Protein AF-A0A165RMV1-F1 (afdb_monomer_lite)

Secondary structure (DSSP, 8-state):
---HHHHHHHHHHPEEPPEEETTEEE--TTTEE-EEEETTT---S--GGG-HHHHHHHHHHH--GGGGGSPP-----EEEE--TT-EE-S--PPPSSTT-------------S---EEEEETTEEEEE-HHHHHHT-SS--

Radius of gyration: 16.81 Å; chains: 1; bounding box: 42×34×39 Å

Structure (mmCIF, N/CA/C/O backbone):
data_AF-A0A165RMV1-F1
#
_entry.id   AF-A0A165RMV1-F1
#
loop_
_atom_site.group_PDB
_atom_site.id
_atom_site.type_symbol
_atom_site.la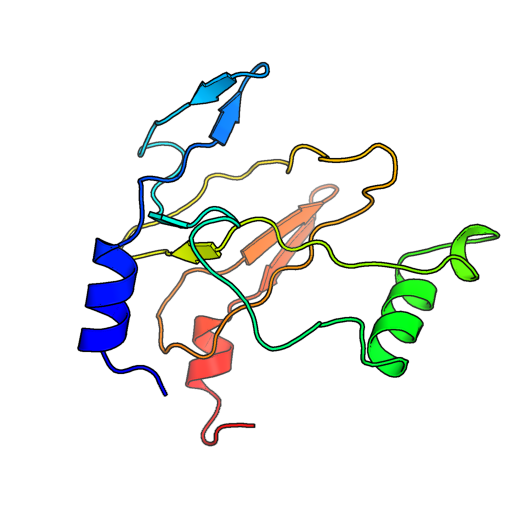bel_atom_id
_atom_site.label_alt_id
_atom_site.label_comp_id
_atom_site.label_asym_id
_atom_site.label_entity_id
_atom_site.label_seq_id
_atom_site.pdbx_PDB_ins_code
_atom_site.Cartn_x
_atom_site.Cartn_y
_atom_site.Cartn_z
_atom_site.occupancy
_atom_site.B_iso_or_equiv
_atom_site.auth_seq_id
_atom_site.auth_comp_id
_atom_site.auth_asym_id
_atom_site.auth_atom_id
_atom_site.pdbx_PDB_model_num
ATOM 1 N N . LYS A 1 1 ? 4.554 0.430 20.763 1.00 73.38 1 LYS A N 1
ATOM 2 C CA . LYS A 1 1 ? 3.428 0.052 19.870 1.00 73.38 1 LYS A CA 1
ATOM 3 C C . LYS A 1 1 ? 2.425 1.198 19.911 1.00 73.38 1 LYS A C 1
ATOM 5 O O . LYS A 1 1 ? 2.334 1.803 20.971 1.00 73.38 1 LYS A O 1
ATOM 10 N N . ALA A 1 2 ? 1.757 1.516 18.801 1.00 85.56 2 ALA A N 1
ATOM 11 C CA . ALA A 1 2 ? 0.684 2.513 18.803 1.00 85.56 2 ALA A CA 1
ATOM 12 C C . ALA A 1 2 ? -0.470 2.041 19.702 1.00 85.56 2 ALA A C 1
ATOM 14 O O . ALA A 1 2 ? -0.728 0.835 19.767 1.00 85.56 2 ALA A O 1
ATOM 15 N N . THR A 1 3 ? -1.112 2.970 20.402 1.00 91.12 3 THR A N 1
ATOM 16 C CA . THR A 1 3 ? -2.336 2.720 21.174 1.00 91.12 3 THR A CA 1
ATOM 17 C C . THR A 1 3 ? -3.574 2.835 20.283 1.00 91.12 3 THR A C 1
ATOM 19 O O . THR A 1 3 ? -3.503 3.378 19.180 1.00 91.12 3 THR A O 1
ATOM 22 N N . ASP A 1 4 ? -4.724 2.357 20.758 1.00 90.56 4 ASP A N 1
ATOM 23 C CA . ASP A 1 4 ? -5.990 2.505 20.026 1.00 90.56 4 ASP A CA 1
ATOM 24 C C . ASP A 1 4 ? -6.368 3.981 19.826 1.00 90.56 4 ASP A C 1
ATOM 26 O O . ASP A 1 4 ? -6.893 4.345 18.773 1.00 90.56 4 ASP A O 1
ATOM 30 N N . ASP A 1 5 ? -6.042 4.845 20.793 1.00 95.19 5 ASP A N 1
ATOM 31 C CA . ASP A 1 5 ? -6.254 6.290 20.680 1.00 95.19 5 ASP A CA 1
ATOM 32 C C . ASP A 1 5 ? -5.340 6.918 19.619 1.00 95.19 5 ASP A C 1
ATOM 34 O O . ASP A 1 5 ? -5.814 7.729 18.820 1.00 95.19 5 ASP A O 1
ATOM 38 N N . ASP A 1 6 ? -4.071 6.493 19.529 1.00 94.12 6 ASP A N 1
ATOM 39 C CA . ASP A 1 6 ? -3.159 6.933 18.460 1.00 94.12 6 ASP A CA 1
ATOM 40 C C . ASP A 1 6 ? -3.703 6.537 17.078 1.00 94.12 6 ASP A C 1
ATOM 42 O O . ASP A 1 6 ? -3.716 7.343 16.143 1.00 94.12 6 ASP A O 1
ATOM 46 N N . LEU A 1 7 ? -4.184 5.296 16.940 1.00 93.12 7 LEU A N 1
ATOM 47 C CA . LEU A 1 7 ? -4.746 4.786 15.686 1.00 93.12 7 LEU A CA 1
ATOM 48 C C . LEU A 1 7 ? -6.048 5.499 15.314 1.00 93.12 7 LEU A C 1
ATOM 50 O O . LEU A 1 7 ? -6.271 5.805 14.140 1.00 93.12 7 LEU A O 1
ATOM 54 N N . LYS A 1 8 ? -6.892 5.802 16.302 1.00 93.88 8 LYS A N 1
ATOM 55 C CA . LYS A 1 8 ? -8.121 6.573 16.111 1.00 93.88 8 LYS A CA 1
ATOM 56 C C . LYS A 1 8 ? -7.817 7.997 15.656 1.00 93.88 8 LYS A C 1
ATOM 58 O O . LYS A 1 8 ? -8.425 8.452 14.689 1.00 93.88 8 LYS A O 1
ATOM 63 N N . ALA A 1 9 ? -6.869 8.673 16.301 1.00 95.38 9 ALA A N 1
ATOM 64 C CA . ALA A 1 9 ? -6.444 10.015 15.911 1.00 95.38 9 ALA A CA 1
ATOM 65 C C . ALA A 1 9 ? -5.873 10.030 14.481 1.00 95.38 9 ALA A C 1
ATOM 67 O O . ALA A 1 9 ? -6.241 10.886 13.671 1.00 95.38 9 ALA A O 1
ATOM 68 N N . LEU A 1 10 ? -5.047 9.037 14.130 1.00 94.38 10 LEU A N 1
ATOM 69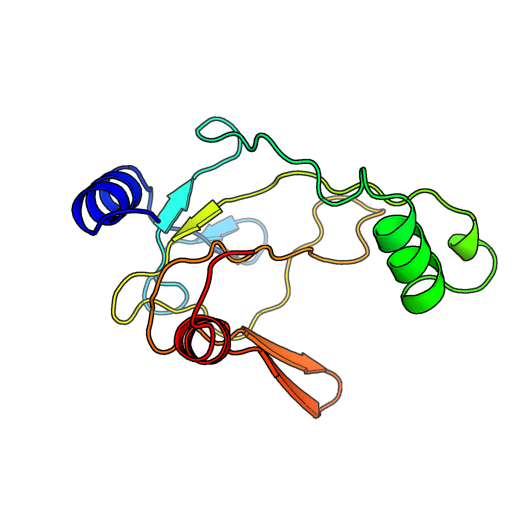 C CA . LEU A 1 10 ? -4.519 8.883 12.774 1.00 94.38 10 LEU A CA 1
ATOM 70 C C . LEU A 1 10 ? -5.644 8.679 11.749 1.00 94.38 10 LEU A C 1
ATOM 72 O O . LEU A 1 10 ? -5.689 9.382 10.740 1.00 94.38 10 LEU A O 1
ATOM 76 N N . ALA A 1 11 ? -6.581 7.765 12.016 1.00 94.06 11 ALA A N 1
ATOM 77 C CA . ALA A 1 11 ? -7.711 7.501 11.127 1.00 94.06 11 ALA A CA 1
ATOM 78 C C . ALA A 1 11 ? -8.606 8.738 10.933 1.00 94.06 11 ALA A C 1
ATOM 80 O O . ALA A 1 11 ? -9.063 8.987 9.822 1.00 94.06 11 ALA A O 1
ATOM 81 N N . GLN A 1 12 ? -8.814 9.535 11.986 1.00 95.31 12 GLN A N 1
ATOM 82 C CA . GLN A 1 12 ? -9.584 10.785 11.932 1.00 95.31 12 GLN A CA 1
ATOM 83 C C . GLN A 1 12 ? -8.879 11.906 11.157 1.00 95.31 12 GLN A C 1
ATOM 85 O O . GLN A 1 12 ? -9.548 12.798 10.646 1.00 95.31 12 GLN A O 1
ATOM 90 N N . THR A 1 13 ? -7.550 11.859 11.059 1.00 95.94 13 THR A N 1
ATOM 91 C CA . THR A 1 13 ? -6.756 12.827 10.284 1.00 95.94 13 THR A CA 1
ATOM 92 C C . THR A 1 13 ? -6.786 12.517 8.781 1.00 95.94 13 THR A C 1
ATOM 94 O O . THR A 1 13 ? -6.496 13.378 7.955 1.00 95.94 13 THR A O 1
ATOM 97 N N . CYS A 1 14 ? -7.144 11.288 8.403 1.00 96.44 14 CYS A N 1
ATOM 98 C CA . CYS A 1 14 ? -7.122 10.845 7.014 1.00 96.44 14 CYS A CA 1
ATOM 99 C C . CYS A 1 14 ? -8.276 11.419 6.188 1.00 96.44 14 CYS A C 1
ATOM 101 O O . CYS A 1 14 ? -9.414 11.514 6.645 1.00 96.44 14 CYS A O 1
ATOM 103 N N . THR A 1 15 ? -8.003 11.675 4.910 1.00 96.62 15 THR A N 1
ATOM 104 C CA . THR A 1 15 ? -9.054 11.918 3.912 1.00 96.62 15 THR A CA 1
ATOM 105 C C . THR A 1 15 ? -9.474 10.603 3.249 1.00 96.62 15 THR A C 1
ATOM 107 O O . THR A 1 15 ? -8.667 9.669 3.190 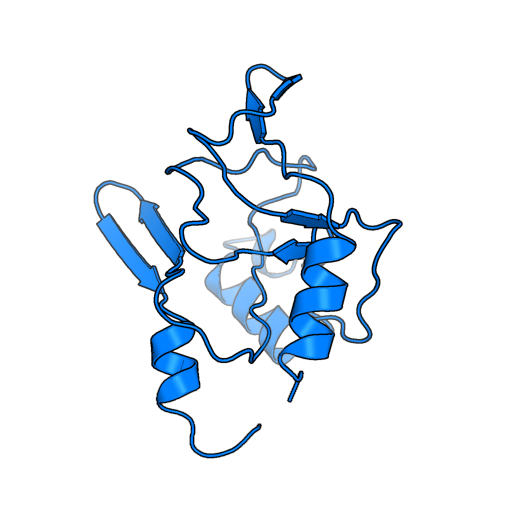1.00 96.62 15 THR A O 1
ATOM 110 N N . PRO A 1 16 ? -10.712 10.476 2.734 1.00 96.88 16 PRO A N 1
ATOM 111 C CA . PRO A 1 16 ? -11.109 9.300 1.966 1.00 96.88 16 PRO A CA 1
ATOM 112 C C . PRO A 1 16 ? -10.186 9.063 0.763 1.00 96.88 16 PRO A C 1
ATOM 114 O O . PRO A 1 16 ? -9.841 9.984 0.018 1.00 96.88 16 PRO A O 1
ATOM 117 N N . ALA A 1 17 ? -9.772 7.815 0.564 1.00 95.50 17 ALA A N 1
ATOM 118 C CA . ALA A 1 17 ? -8.858 7.458 -0.507 1.00 95.50 17 ALA A CA 1
ATOM 119 C C . ALA A 1 17 ? -9.589 7.300 -1.848 1.00 95.50 17 ALA A C 1
ATOM 121 O O . ALA A 1 17 ? -10.457 6.445 -2.005 1.00 95.50 17 ALA A O 1
ATOM 122 N N . THR A 1 18 ? -9.171 8.078 -2.845 1.00 94.06 18 THR A N 1
ATOM 123 C CA . THR A 1 18 ? -9.614 7.947 -4.239 1.00 94.06 18 THR A CA 1
ATOM 124 C C . THR A 1 18 ? -8.854 6.844 -4.976 1.00 94.06 18 THR A C 1
ATOM 126 O O . THR A 1 18 ? -7.806 6.370 -4.525 1.00 94.06 18 THR A O 1
ATOM 129 N N . PHE A 1 19 ? -9.346 6.428 -6.139 1.00 91.06 19 PHE A N 1
ATOM 130 C CA . PHE A 1 19 ? -8.608 5.586 -7.083 1.00 91.06 19 PHE A CA 1
ATOM 131 C C . PHE A 1 19 ? -8.667 6.174 -8.491 1.00 91.06 19 PHE A C 1
ATOM 133 O O . PHE A 1 19 ? -9.613 6.873 -8.841 1.00 91.06 19 PHE A O 1
ATOM 140 N N . GLY A 1 20 ? -7.650 5.870 -9.298 1.00 88.56 20 GLY A N 1
ATOM 141 C CA . GLY A 1 20 ? -7.578 6.339 -10.676 1.00 88.56 20 GLY A CA 1
ATOM 142 C C . GLY A 1 20 ? -8.514 5.553 -11.592 1.00 88.56 20 GLY A C 1
ATOM 143 O O . GLY A 1 20 ? -8.496 4.319 -11.596 1.00 88.56 20 GLY A O 1
ATOM 144 N N . ARG A 1 21 ? -9.296 6.257 -12.409 1.00 86.62 21 ARG A N 1
ATOM 145 C CA . ARG A 1 21 ? -10.115 5.689 -13.485 1.00 86.62 21 ARG A CA 1
ATOM 146 C C . ARG A 1 21 ? -10.118 6.662 -14.663 1.00 86.62 21 ARG A C 1
ATOM 148 O O . ARG A 1 21 ? -10.546 7.792 -14.514 1.00 86.62 21 ARG A O 1
ATOM 155 N N . HIS A 1 22 ? -9.640 6.229 -15.831 1.00 86.38 22 HIS A N 1
ATOM 156 C CA . HIS A 1 22 ? -9.568 7.067 -17.044 1.00 86.38 22 HIS A CA 1
ATOM 157 C C . HIS A 1 22 ? -8.887 8.439 -16.836 1.00 86.38 22 HIS A C 1
ATOM 159 O O . HIS A 1 22 ? -9.346 9.439 -17.371 1.00 86.38 22 HIS A O 1
ATOM 165 N N . ASN A 1 23 ? -7.775 8.474 -16.090 1.00 82.25 23 ASN A N 1
ATOM 166 C CA . ASN A 1 23 ? -7.040 9.692 -15.701 1.00 82.25 23 ASN A CA 1
ATOM 167 C C . ASN A 1 23 ? -7.780 10.645 -14.745 1.00 82.25 23 ASN A C 1
ATOM 169 O O . ASN A 1 23 ? -7.308 11.755 -14.516 1.00 82.25 23 ASN A O 1
ATOM 173 N N . GLU A 1 24 ? -8.883 10.207 -14.143 1.00 88.44 24 GLU A N 1
ATOM 174 C CA . GLU A 1 24 ? -9.585 10.940 -13.090 1.00 88.44 24 GLU A CA 1
ATOM 175 C C . GLU A 1 24 ? -9.434 10.228 -11.744 1.00 88.44 24 GLU A C 1
ATOM 177 O O . GLU A 1 24 ? -9.370 8.99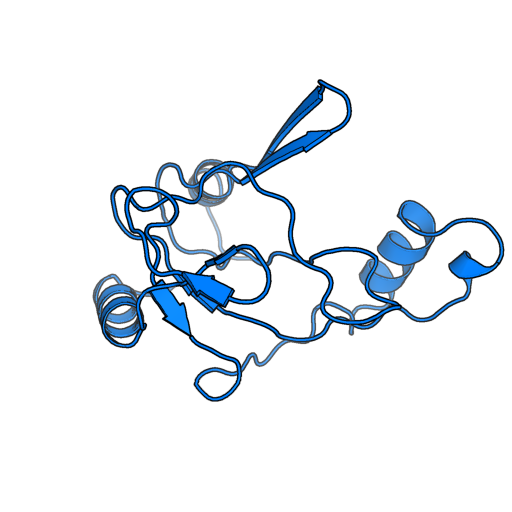6 -11.678 1.00 88.44 24 GLU A O 1
ATOM 182 N N . ASP A 1 25 ? -9.401 11.005 -10.662 1.00 90.25 25 ASP A N 1
ATOM 183 C CA . ASP A 1 25 ? -9.476 10.481 -9.302 1.00 90.25 25 ASP A CA 1
ATOM 184 C C . ASP A 1 25 ? -10.948 10.338 -8.896 1.00 90.25 25 ASP A C 1
ATOM 186 O O . ASP A 1 25 ? -11.683 11.318 -8.791 1.00 90.25 25 ASP A O 1
ATOM 190 N N . VAL A 1 26 ? -11.375 9.101 -8.643 1.00 93.69 26 VAL A N 1
ATOM 191 C CA . VAL A 1 26 ? -12.760 8.758 -8.302 1.00 93.69 26 VAL A CA 1
ATOM 192 C C . VAL A 1 26 ? -12.859 8.358 -6.833 1.00 93.69 26 VAL A C 1
ATOM 194 O O . VAL A 1 26 ? -12.054 7.565 -6.336 1.00 93.69 26 VAL A O 1
ATOM 197 N N . LEU A 1 27 ? -13.872 8.886 -6.143 1.00 96.12 27 LEU A N 1
ATOM 198 C CA . LEU A 1 27 ? -14.282 8.447 -4.810 1.00 96.12 27 LEU A CA 1
ATOM 199 C C . LEU A 1 27 ? -15.510 7.534 -4.930 1.00 96.12 27 LEU A C 1
ATOM 201 O O . LEU A 1 27 ? -16.607 7.999 -5.223 1.00 96.12 27 LEU A O 1
ATOM 205 N N . ASP A 1 28 ? -15.320 6.237 -4.697 1.00 96.19 28 ASP A N 1
ATOM 206 C CA . ASP A 1 28 ? -16.393 5.238 -4.620 1.00 96.19 28 ASP A CA 1
ATOM 207 C C . ASP A 1 28 ? -16.015 4.180 -3.573 1.00 96.19 28 ASP A C 1
ATOM 209 O O . ASP A 1 28 ? -15.164 3.315 -3.808 1.00 96.19 28 ASP A O 1
ATOM 213 N N . GLU A 1 29 ? -16.660 4.249 -2.406 1.00 95.62 29 GLU A N 1
ATOM 214 C CA . GLU A 1 29 ? -16.398 3.351 -1.275 1.00 95.62 29 GLU A CA 1
ATOM 215 C C . GLU A 1 29 ? -16.835 1.901 -1.528 1.00 95.62 29 GLU A C 1
ATOM 217 O O . GLU A 1 29 ? -16.395 0.992 -0.824 1.00 95.62 29 GLU A O 1
ATOM 222 N N . SER A 1 30 ? -17.650 1.646 -2.558 1.00 96.44 30 SER A N 1
ATOM 223 C CA . SER A 1 30 ? -17.966 0.280 -2.992 1.00 96.44 30 SER A CA 1
ATOM 224 C C . SER A 1 30 ? -16.819 -0.361 -3.785 1.00 96.44 30 SER A C 1
ATOM 226 O O . SER A 1 30 ? -16.809 -1.579 -4.005 1.00 96.44 30 SER A O 1
ATOM 228 N N . TYR A 1 31 ? -15.848 0.439 -4.232 1.00 95.88 31 TYR A N 1
ATOM 229 C CA . TYR A 1 31 ? -14.663 -0.008 -4.959 1.00 95.88 31 TYR A CA 1
ATOM 230 C C . TYR A 1 31 ? -13.395 0.070 -4.105 1.00 95.88 31 TYR A C 1
ATOM 232 O O . TYR A 1 31 ? -12.596 -0.874 -4.087 1.00 95.88 31 TYR A O 1
ATOM 240 N N . ARG A 1 32 ? -13.234 1.176 -3.375 1.00 97.19 32 ARG A N 1
ATOM 241 C CA . ARG A 1 32 ? -12.129 1.418 -2.452 1.00 97.19 32 ARG A CA 1
ATOM 242 C C . ARG A 1 32 ? -12.645 2.130 -1.211 1.00 97.19 32 ARG A C 1
ATOM 244 O O . ARG A 1 32 ? -12.992 3.303 -1.268 1.00 97.19 32 ARG A O 1
ATOM 251 N N . LYS A 1 33 ? -12.602 1.444 -0.075 1.00 97.56 33 LYS A N 1
ATOM 252 C CA . LYS A 1 33 ? -12.891 2.019 1.236 1.00 97.56 33 LYS A CA 1
ATOM 253 C C . LYS A 1 33 ? -11.603 2.047 2.042 1.00 97.56 33 LYS A C 1
ATOM 255 O O . LYS A 1 33 ? -11.169 1.002 2.510 1.00 97.56 33 LYS A O 1
ATOM 260 N N . ALA A 1 34 ? -10.983 3.215 2.168 1.00 97.31 34 ALA A N 1
ATOM 261 C CA . ALA A 1 34 ? -9.771 3.434 2.958 1.00 97.31 34 ALA A CA 1
ATOM 262 C C . ALA A 1 34 ? -9.598 4.929 3.264 1.00 97.31 34 ALA A C 1
ATOM 264 O O . ALA A 1 34 ? -10.096 5.772 2.517 1.00 97.31 34 ALA A O 1
ATOM 265 N N . GLY A 1 35 ? -8.855 5.252 4.319 1.00 97.50 35 GLY A N 1
ATOM 266 C CA . GLY A 1 35 ? -8.299 6.586 4.539 1.00 97.50 35 GLY A CA 1
ATOM 267 C C . GLY A 1 35 ? -6.923 6.724 3.884 1.00 97.50 35 GLY A C 1
ATOM 268 O O . GLY A 1 35 ? -6.230 5.724 3.673 1.00 97.50 35 GLY A O 1
ATOM 269 N N . LYS A 1 36 ? -6.512 7.952 3.570 1.00 97.06 36 LYS A N 1
ATOM 270 C CA . LYS A 1 36 ? -5.159 8.266 3.110 1.00 97.06 36 LYS A CA 1
ATOM 271 C C . LYS A 1 36 ? -4.597 9.548 3.730 1.00 97.06 36 LYS A C 1
ATOM 273 O O . LYS A 1 36 ? -5.352 10.452 4.091 1.00 97.06 36 LYS A O 1
ATOM 278 N N . LEU A 1 37 ? -3.269 9.628 3.738 1.00 97.19 37 LEU A N 1
ATOM 279 C CA . LEU A 1 37 ? -2.494 10.867 3.822 1.00 97.19 37 LEU A CA 1
ATOM 280 C C . LEU A 1 37 ? -1.599 10.974 2.581 1.00 97.19 37 LEU A C 1
ATOM 282 O O . LEU A 1 37 ? -0.987 9.981 2.164 1.00 97.19 37 LEU A O 1
ATOM 286 N N . ASP A 1 38 ? -1.549 12.164 1.983 1.00 95.62 38 ASP A N 1
ATOM 287 C CA . ASP A 1 38 ? -0.648 12.475 0.870 1.00 95.62 38 ASP A CA 1
ATOM 288 C C . ASP A 1 38 ? 0.719 12.931 1.420 1.00 95.62 38 ASP A C 1
ATOM 290 O O . ASP A 1 38 ? 0.834 13.284 2.590 1.00 95.62 38 ASP A O 1
ATOM 294 N N . THR A 1 39 ? 1.785 12.916 0.612 1.00 94.94 39 THR A N 1
ATOM 295 C CA . THR A 1 39 ? 3.165 13.194 1.084 1.00 94.94 39 THR A CA 1
ATOM 296 C C . THR A 1 39 ? 3.374 14.564 1.738 1.00 94.94 39 THR A C 1
ATOM 298 O O . THR A 1 39 ? 4.413 14.784 2.351 1.00 94.94 39 THR A O 1
ATOM 301 N N . SER A 1 40 ? 2.439 15.504 1.579 1.00 95.69 40 SER A N 1
ATOM 302 C CA . SER A 1 40 ? 2.448 16.791 2.284 1.00 95.69 40 SER A CA 1
ATOM 303 C C . SER A 1 40 ? 2.068 16.674 3.760 1.00 95.69 40 SER A C 1
ATOM 305 O O . SER A 1 40 ? 2.440 17.539 4.549 1.00 95.69 40 SER A O 1
ATOM 307 N N . ASP A 1 41 ? 1.348 15.614 4.127 1.00 95.94 41 ASP A N 1
ATOM 308 C CA . ASP A 1 41 ? 0.660 15.490 5.415 1.00 95.94 41 ASP A CA 1
ATOM 309 C C . ASP A 1 41 ? 1.324 14.459 6.336 1.00 95.94 41 ASP A C 1
ATOM 311 O O . ASP A 1 41 ? 0.931 14.299 7.491 1.00 95.94 41 ASP A O 1
ATOM 315 N N . PHE A 1 42 ? 2.335 13.738 5.842 1.00 94.44 42 PHE A N 1
ATOM 316 C CA . PHE A 1 42 ? 3.107 12.797 6.643 1.00 94.44 42 PHE A CA 1
ATOM 317 C C . PHE A 1 42 ? 4.554 12.691 6.164 1.00 94.44 42 PHE A C 1
ATOM 319 O O . PHE A 1 42 ? 4.885 12.944 5.007 1.00 94.44 42 PHE A O 1
ATOM 326 N N . SER A 1 43 ? 5.424 12.261 7.072 1.00 93.12 43 SER A N 1
ATOM 327 C CA . SER A 1 43 ? 6.819 11.956 6.783 1.00 93.12 43 SER A CA 1
ATOM 328 C C . SER A 1 43 ? 7.220 10.645 7.448 1.00 93.12 43 SER A C 1
ATOM 330 O O . SER A 1 43 ? 6.564 10.156 8.370 1.00 93.12 43 SER A O 1
ATOM 332 N N . VAL A 1 44 ? 8.302 10.053 6.952 1.00 90.44 44 VAL A N 1
ATOM 333 C CA . VAL A 1 44 ? 8.905 8.852 7.527 1.00 90.44 44 VAL A CA 1
ATOM 334 C C . VAL A 1 44 ? 10.338 9.163 7.927 1.00 90.44 44 VAL A C 1
ATOM 336 O O . VAL A 1 44 ? 11.047 9.888 7.234 1.00 90.44 44 VAL A O 1
ATOM 339 N N . ASN A 1 45 ? 10.774 8.610 9.054 1.00 87.38 45 ASN A N 1
ATOM 340 C CA . ASN A 1 45 ? 12.139 8.753 9.559 1.00 87.38 45 ASN A CA 1
ATOM 341 C C . ASN A 1 45 ? 13.050 7.578 9.161 1.00 87.38 45 ASN A C 1
ATOM 343 O O . ASN A 1 45 ? 14.155 7.453 9.682 1.00 87.38 45 ASN A O 1
ATOM 347 N N . PHE A 1 46 ? 12.596 6.715 8.250 1.00 85.00 46 PHE A N 1
ATOM 348 C CA . PHE A 1 46 ? 13.382 5.620 7.696 1.00 85.00 46 PHE A CA 1
ATOM 349 C C . PHE A 1 46 ? 13.331 5.665 6.173 1.00 85.00 46 PHE A C 1
ATOM 351 O O . PHE A 1 46 ? 12.311 6.014 5.579 1.00 85.00 46 PHE A O 1
ATOM 358 N N . VAL A 1 47 ? 14.435 5.277 5.541 1.00 83.44 47 VAL A N 1
ATOM 359 C CA . VAL A 1 47 ? 14.523 5.149 4.087 1.00 83.44 47 VAL A CA 1
ATOM 360 C C . VAL A 1 47 ? 14.784 3.676 3.780 1.00 83.44 47 VAL A C 1
ATOM 362 O O . VAL A 1 47 ? 15.891 3.203 4.043 1.00 83.44 47 VAL A O 1
ATOM 365 N N . PRO A 1 48 ? 13.790 2.929 3.256 1.00 81.25 48 PRO A N 1
ATOM 366 C CA . PRO A 1 48 ? 13.886 1.475 3.111 1.00 81.25 48 PRO A CA 1
ATOM 367 C C . PRO A 1 48 ? 15.147 1.013 2.375 1.00 81.25 48 PRO A C 1
ATOM 369 O O . PRO A 1 48 ? 15.761 0.021 2.752 1.00 81.25 48 PRO A O 1
ATOM 372 N N . LEU A 1 49 ? 15.558 1.761 1.348 1.00 84.44 49 LEU A N 1
ATOM 373 C CA . LEU A 1 49 ? 16.674 1.401 0.474 1.00 84.44 49 LEU A CA 1
ATOM 374 C C . LEU A 1 49 ? 18.017 2.026 0.874 1.00 84.44 49 LEU A C 1
ATOM 376 O O . LEU A 1 49 ? 18.958 1.955 0.096 1.00 84.44 49 LEU A O 1
ATOM 380 N N . HIS A 1 50 ? 18.139 2.613 2.070 1.00 82.50 50 HIS A N 1
ATOM 381 C CA . HIS A 1 50 ? 19.464 2.942 2.621 1.00 82.50 50 HIS A CA 1
ATOM 382 C C . HIS A 1 50 ? 20.235 1.690 3.074 1.00 82.50 50 HIS A C 1
ATOM 384 O O . HIS A 1 50 ? 21.446 1.750 3.261 1.00 82.50 50 HIS A O 1
ATOM 390 N N . SER A 1 51 ? 19.554 0.554 3.266 1.00 82.31 51 SER A N 1
ATOM 391 C CA . SER A 1 51 ? 20.225 -0.730 3.464 1.00 82.31 51 SER A CA 1
ATOM 392 C C . SER A 1 51 ? 20.775 -1.227 2.127 1.00 82.31 51 SER A C 1
ATOM 394 O O . SER A 1 51 ? 20.008 -1.638 1.252 1.00 82.31 51 SER A O 1
ATOM 396 N N . GLU A 1 52 ? 22.102 -1.229 1.993 1.00 83.12 52 GLU A N 1
ATOM 397 C CA . GLU A 1 52 ? 22.790 -1.757 0.808 1.00 83.12 52 GLU A CA 1
ATOM 398 C C . GLU A 1 52 ? 22.420 -3.218 0.528 1.00 83.12 52 GLU A C 1
ATOM 400 O O . GLU A 1 52 ? 22.268 -3.603 -0.630 1.00 83.12 52 GLU A O 1
ATOM 405 N N . ASP A 1 53 ? 22.193 -4.020 1.571 1.00 86.50 53 ASP A N 1
ATOM 406 C CA . ASP A 1 53 ? 21.791 -5.419 1.424 1.00 86.50 53 ASP A CA 1
ATOM 407 C C . ASP A 1 53 ? 20.407 -5.560 0.796 1.00 86.50 53 ASP A C 1
ATOM 409 O O . ASP A 1 53 ? 20.244 -6.318 -0.162 1.00 86.50 53 ASP A O 1
ATOM 413 N N . LEU A 1 54 ? 19.413 -4.805 1.280 1.00 86.75 54 LEU A N 1
ATOM 414 C CA . LEU A 1 54 ? 18.074 -4.840 0.693 1.00 86.75 54 LEU A CA 1
ATOM 415 C C . LEU A 1 54 ? 18.097 -4.305 -0.742 1.00 86.75 54 LEU A C 1
ATOM 417 O O . LEU A 1 54 ? 17.528 -4.924 -1.641 1.00 86.75 54 LEU A O 1
ATOM 421 N N . ALA A 1 55 ? 18.786 -3.185 -0.974 1.00 86.94 55 ALA A N 1
ATOM 422 C CA . ALA A 1 55 ? 18.923 -2.610 -2.307 1.00 86.94 55 ALA A CA 1
ATOM 423 C C . ALA A 1 55 ? 19.622 -3.575 -3.277 1.00 86.94 55 ALA A C 1
ATOM 425 O O . ALA A 1 55 ? 19.238 -3.665 -4.443 1.00 86.94 55 ALA A O 1
ATOM 426 N N . ARG A 1 56 ? 20.638 -4.313 -2.818 1.00 86.56 56 ARG A N 1
ATOM 427 C CA . ARG A 1 56 ? 21.326 -5.341 -3.605 1.00 86.56 56 ARG A CA 1
ATOM 428 C C . ARG A 1 56 ? 20.408 -6.519 -3.922 1.00 86.56 56 ARG A C 1
ATOM 430 O O . ARG A 1 56 ? 20.281 -6.859 -5.093 1.00 86.56 56 ARG A O 1
ATOM 437 N N . VAL A 1 57 ? 19.724 -7.087 -2.926 1.00 88.56 57 VAL A N 1
ATOM 438 C CA . VAL A 1 57 ? 18.799 -8.217 -3.132 1.00 88.56 57 VAL A CA 1
ATOM 439 C C . VAL A 1 57 ? 17.689 -7.848 -4.113 1.00 88.56 57 VAL A C 1
ATOM 441 O O . VAL A 1 57 ? 17.387 -8.631 -5.011 1.00 88.56 57 VAL A O 1
ATOM 444 N N . LEU A 1 58 ? 17.107 -6.651 -3.993 1.00 88.81 58 LEU A N 1
ATOM 445 C CA . LEU A 1 58 ? 16.074 -6.185 -4.920 1.00 88.81 58 LEU A CA 1
ATOM 446 C C . LEU A 1 58 ? 16.611 -6.025 -6.345 1.00 88.81 58 LEU A C 1
ATOM 448 O O . LEU A 1 58 ? 15.939 -6.444 -7.282 1.00 88.81 58 LEU A O 1
ATOM 452 N N . ARG A 1 59 ? 17.820 -5.473 -6.518 1.00 88.00 59 ARG A N 1
ATOM 453 C CA . ARG A 1 59 ? 18.469 -5.377 -7.838 1.00 88.00 59 ARG A CA 1
ATOM 454 C C . ARG A 1 59 ?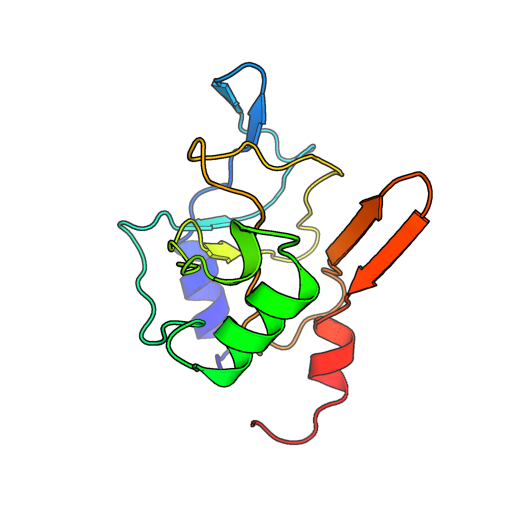 18.689 -6.750 -8.457 1.00 88.00 59 ARG A C 1
ATOM 456 O O . ARG A 1 59 ? 18.276 -6.965 -9.586 1.00 88.00 59 ARG A O 1
ATOM 463 N N . GLU A 1 60 ? 19.297 -7.667 -7.712 1.00 87.25 60 GLU A N 1
ATOM 464 C CA . GLU A 1 60 ? 19.619 -9.016 -8.194 1.00 87.25 60 GLU A CA 1
ATOM 465 C C . GLU A 1 60 ? 18.367 -9.862 -8.473 1.00 87.25 60 GLU A C 1
ATOM 467 O O . GLU A 1 60 ? 18.397 -10.721 -9.349 1.00 87.25 60 GLU A O 1
ATOM 472 N N . SER A 1 61 ? 17.273 -9.633 -7.737 1.00 87.69 61 SER A N 1
ATOM 473 C CA . SER A 1 61 ? 16.055 -10.453 -7.842 1.00 87.69 61 SER A CA 1
ATOM 474 C C . SER A 1 61 ? 15.018 -9.909 -8.823 1.00 87.69 61 SER A C 1
ATOM 476 O O . SER A 1 61 ? 14.181 -10.678 -9.291 1.00 87.69 61 SER A O 1
ATOM 478 N N . LEU A 1 62 ? 15.000 -8.594 -9.075 1.00 87.56 62 LEU A N 1
ATOM 479 C CA . LEU A 1 62 ? 13.945 -7.937 -9.861 1.00 87.56 62 LEU A CA 1
ATOM 480 C C . LEU A 1 62 ? 14.439 -7.326 -11.174 1.00 87.56 62 LEU A C 1
ATOM 482 O O . LEU A 1 62 ? 13.610 -7.046 -12.038 1.00 87.56 62 LEU A O 1
ATOM 486 N N . LEU A 1 63 ? 15.744 -7.082 -11.324 1.00 88.00 63 LEU A N 1
ATOM 487 C CA . LEU A 1 63 ? 16.328 -6.514 -12.538 1.00 88.00 63 LEU A CA 1
ATOM 488 C C . LEU A 1 63 ? 17.177 -7.569 -13.251 1.00 88.00 63 LEU A C 1
ATOM 490 O O . LEU A 1 63 ? 17.819 -8.402 -12.619 1.00 88.00 63 LEU A O 1
ATOM 494 N N . GLU A 1 64 ? 17.209 -7.512 -14.580 1.00 85.25 64 GLU A N 1
ATOM 495 C CA . GLU A 1 64 ? 17.938 -8.468 -15.416 1.00 85.25 64 GLU A CA 1
ATOM 496 C C . GLU A 1 64 ? 18.872 -7.745 -16.397 1.00 85.25 64 GLU A C 1
ATOM 498 O O . GLU A 1 64 ? 18.696 -6.569 -16.725 1.00 85.25 64 GLU A O 1
ATOM 503 N N . GLY A 1 65 ? 19.903 -8.449 -16.871 1.00 84.00 65 GLY A N 1
ATOM 504 C CA . GLY A 1 65 ? 20.838 -7.926 -17.869 1.00 84.00 65 GLY A CA 1
ATOM 505 C C . GLY A 1 65 ? 21.519 -6.623 -17.437 1.00 84.00 65 GLY A C 1
ATOM 506 O O . GLY A 1 65 ? 22.051 -6.519 -16.330 1.00 84.00 65 GLY A O 1
ATOM 507 N N . HIS A 1 66 ? 21.501 -5.622 -18.321 1.00 72.50 66 HIS A N 1
ATOM 508 C CA . HIS A 1 66 ? 22.129 -4.317 -18.083 1.00 72.50 66 HIS A CA 1
ATOM 509 C C . HIS A 1 66 ? 21.471 -3.506 -16.955 1.00 72.50 66 HIS A C 1
ATOM 511 O O . HIS A 1 66 ? 22.090 -2.571 -16.448 1.00 72.50 66 HIS A O 1
ATOM 517 N N . ASP A 1 67 ? 20.255 -3.860 -16.526 1.00 81.88 67 ASP A N 1
ATOM 518 C CA . ASP A 1 67 ? 19.575 -3.152 -15.441 1.00 81.88 67 ASP A CA 1
ATOM 519 C C . ASP A 1 67 ? 20.079 -3.575 -14.048 1.00 81.88 67 ASP A C 1
ATOM 521 O O . ASP A 1 67 ? 19.898 -2.830 -13.088 1.00 81.88 67 ASP A O 1
ATOM 525 N N . THR A 1 68 ? 20.794 -4.701 -13.921 1.00 79.25 68 THR A N 1
ATOM 526 C CA . THR A 1 68 ? 21.321 -5.205 -12.630 1.00 79.25 68 THR A CA 1
ATOM 527 C C . THR A 1 68 ? 22.295 -4.244 -11.934 1.00 79.25 68 THR A C 1
ATOM 529 O O . THR A 1 68 ? 22.401 -4.233 -10.705 1.00 79.25 68 THR A O 1
ATOM 532 N N . SER A 1 69 ? 22.987 -3.391 -12.698 1.00 80.38 69 SER A N 1
ATOM 533 C CA . SER A 1 69 ? 23.896 -2.370 -12.166 1.00 80.38 69 SER A CA 1
ATOM 534 C C . SER A 1 69 ? 23.223 -1.024 -11.886 1.00 80.38 69 SER A C 1
ATOM 536 O O . SER A 1 69 ? 23.884 -0.111 -11.390 1.00 80.38 69 SER A O 1
ATOM 538 N N . ARG A 1 70 ? 21.937 -0.852 -12.219 1.00 86.19 70 ARG A N 1
ATOM 539 C CA . ARG A 1 70 ? 21.231 0.416 -11.996 1.00 86.19 70 ARG A CA 1
ATOM 540 C C . ARG A 1 70 ? 20.884 0.588 -10.526 1.00 86.19 70 ARG A C 1
ATOM 542 O O . ARG A 1 70 ? 20.520 -0.363 -9.839 1.00 86.19 70 ARG A O 1
ATOM 549 N N . SER A 1 71 ? 20.967 1.824 -10.045 1.00 86.69 71 SER A N 1
ATOM 550 C CA . SER A 1 71 ? 20.485 2.161 -8.710 1.00 86.69 71 SER A CA 1
ATOM 551 C C . SER A 1 71 ? 18.957 2.107 -8.664 1.00 86.69 71 SER A C 1
ATOM 553 O O . SER A 1 71 ? 18.268 2.547 -9.586 1.00 86.69 71 SER A O 1
ATOM 555 N N . ILE A 1 72 ? 18.429 1.571 -7.565 1.00 89.19 72 ILE A N 1
ATOM 556 C CA . ILE A 1 72 ? 17.002 1.605 -7.248 1.00 89.19 72 ILE A CA 1
ATOM 557 C C . ILE A 1 72 ? 16.800 2.685 -6.189 1.00 89.19 72 ILE A C 1
ATOM 559 O O . ILE A 1 72 ? 17.532 2.735 -5.203 1.00 89.19 72 ILE A O 1
ATOM 563 N N . LYS A 1 73 ? 15.786 3.529 -6.380 1.00 88.88 73 LYS A N 1
ATOM 564 C CA . LYS A 1 73 ? 15.307 4.469 -5.363 1.00 88.88 73 LYS A CA 1
ATOM 565 C C . LYS A 1 73 ? 13.862 4.146 -4.999 1.00 88.88 73 LYS A C 1
ATOM 567 O O . LYS A 1 73 ? 13.093 3.716 -5.854 1.00 88.88 73 LYS A O 1
ATOM 572 N N . ALA A 1 74 ? 13.509 4.372 -3.739 1.00 91.25 74 ALA A N 1
ATOM 573 C CA . ALA A 1 74 ? 12.132 4.335 -3.274 1.00 91.25 74 ALA A CA 1
ATOM 574 C C . ALA A 1 74 ? 11.646 5.775 -3.113 1.00 91.25 74 ALA A C 1
ATOM 576 O O . ALA A 1 74 ? 12.325 6.589 -2.487 1.00 91.25 74 ALA A O 1
ATOM 577 N N . GLU A 1 75 ? 10.482 6.081 -3.674 1.00 92.12 75 GLU A N 1
ATOM 578 C CA . GLU A 1 75 ? 9.838 7.383 -3.531 1.00 92.12 75 GLU A CA 1
ATOM 579 C C . GLU A 1 75 ? 8.618 7.234 -2.626 1.00 92.12 75 GLU A C 1
ATOM 581 O O . GLU A 1 75 ? 7.770 6.365 -2.844 1.00 92.12 75 GLU A O 1
ATOM 586 N N . LEU A 1 76 ? 8.551 8.061 -1.580 1.00 93.50 76 LEU A N 1
ATOM 587 C CA . LEU A 1 76 ? 7.390 8.099 -0.700 1.00 93.50 76 LEU A CA 1
ATOM 588 C C . LEU A 1 76 ? 6.173 8.560 -1.505 1.00 93.50 76 LEU A C 1
ATOM 590 O O . LEU A 1 76 ? 6.264 9.535 -2.245 1.00 93.50 76 LEU A O 1
ATOM 594 N N . TYR A 1 77 ? 5.042 7.873 -1.349 1.00 92.62 77 TYR A N 1
ATOM 595 C CA . TYR A 1 77 ? 3.842 8.171 -2.129 1.00 92.62 77 TYR A CA 1
ATOM 596 C C . TYR A 1 77 ? 2.615 8.468 -1.266 1.00 92.62 77 TYR A C 1
ATOM 598 O O . TYR A 1 77 ? 2.155 9.602 -1.221 1.00 92.62 77 TYR A O 1
ATOM 606 N N . LYS A 1 78 ? 2.041 7.464 -0.602 1.00 94.00 78 LYS A N 1
ATOM 607 C CA . LYS A 1 78 ? 0.833 7.636 0.215 1.00 94.00 78 LYS A CA 1
ATOM 608 C C . LYS A 1 78 ? 0.872 6.708 1.412 1.00 94.00 78 LYS A C 1
ATOM 610 O O . LYS A 1 78 ? 1.323 5.568 1.288 1.00 94.00 78 LYS A O 1
ATOM 615 N N . LEU A 1 79 ? 0.338 7.175 2.534 1.00 95.69 79 LEU A N 1
ATOM 616 C CA . LEU A 1 79 ? -0.005 6.317 3.660 1.00 95.69 79 LEU A CA 1
ATOM 617 C C . LEU A 1 79 ? -1.482 5.947 3.534 1.00 95.69 79 LEU A C 1
ATOM 619 O O . LEU A 1 79 ? -2.323 6.836 3.477 1.00 95.69 79 LEU A O 1
ATOM 623 N N . ASN A 1 80 ? -1.797 4.652 3.473 1.00 96.25 80 ASN A N 1
ATOM 624 C CA . ASN A 1 80 ? -3.177 4.164 3.421 1.00 96.25 80 ASN A CA 1
ATOM 625 C C . ASN A 1 80 ? -3.567 3.561 4.771 1.00 96.25 80 ASN A C 1
ATOM 627 O O . ASN A 1 80 ? -2.815 2.765 5.330 1.00 96.25 80 ASN A O 1
ATOM 631 N N . ILE A 1 81 ? -4.746 3.922 5.271 1.00 95.88 81 ILE A N 1
ATOM 632 C CA . ILE A 1 81 ? -5.286 3.466 6.551 1.00 95.88 81 ILE A CA 1
ATOM 633 C C . ILE A 1 81 ? -6.546 2.655 6.265 1.00 95.88 81 ILE A C 1
ATOM 635 O O . ILE A 1 81 ? -7.495 3.146 5.650 1.00 95.88 81 ILE A O 1
ATOM 639 N N . TYR A 1 82 ? -6.565 1.413 6.738 1.00 95.75 82 TYR A N 1
ATOM 640 C CA . TYR A 1 82 ? -7.693 0.502 6.585 1.00 95.75 82 TYR A CA 1
ATOM 641 C C . TYR A 1 82 ? -8.319 0.247 7.956 1.00 95.75 82 TYR A C 1
ATOM 643 O O . TYR A 1 82 ? -7.693 -0.342 8.832 1.00 95.75 82 TYR A O 1
ATOM 651 N N . GLY A 1 83 ? -9.546 0.733 8.143 1.00 94.00 83 GLY A N 1
ATOM 652 C CA . GLY A 1 83 ? -10.364 0.431 9.317 1.00 94.00 83 GLY A CA 1
ATOM 653 C C . GLY A 1 83 ? -11.221 -0.830 9.133 1.00 94.00 83 GLY A C 1
ATOM 654 O O . GLY A 1 83 ? -11.119 -1.519 8.116 1.00 94.00 83 GLY A O 1
ATOM 655 N N . PRO A 1 84 ? -12.125 -1.129 10.078 1.00 94.06 84 PRO A N 1
ATOM 656 C CA . PRO A 1 84 ? -13.035 -2.265 9.962 1.00 94.06 84 PRO A CA 1
ATOM 657 C C . PRO A 1 84 ? -13.862 -2.244 8.664 1.00 94.06 84 PRO A C 1
ATOM 659 O O . PRO A 1 84 ? -14.512 -1.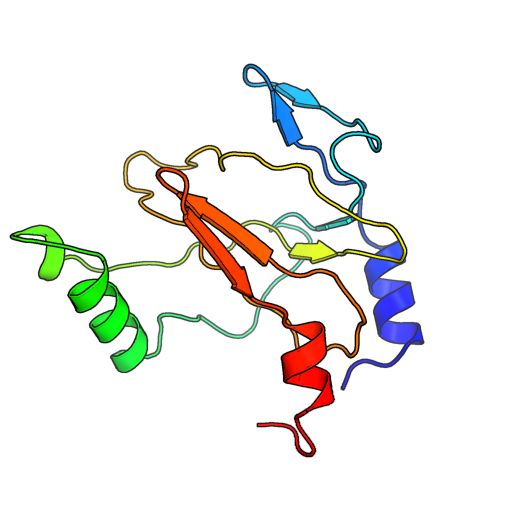250 8.328 1.00 94.06 84 PRO A O 1
ATOM 662 N N . GLY A 1 85 ? -13.829 -3.356 7.922 1.00 95.62 85 GLY A N 1
ATOM 663 C CA . GLY A 1 85 ? -14.531 -3.513 6.642 1.00 95.62 85 GLY A CA 1
ATOM 664 C C . GLY A 1 85 ? -13.987 -2.651 5.495 1.00 95.62 85 GLY A C 1
ATOM 665 O O . GLY A 1 85 ? -14.637 -2.552 4.457 1.00 95.62 85 GLY A O 1
ATOM 666 N N . ALA A 1 86 ? -12.840 -1.994 5.681 1.00 96.88 86 ALA A N 1
ATOM 667 C CA . ALA A 1 86 ? -12.115 -1.294 4.629 1.00 96.88 86 ALA A CA 1
ATOM 668 C C . ALA A 1 86 ? -11.489 -2.303 3.653 1.00 96.88 86 ALA A C 1
ATOM 670 O O . ALA A 1 86 ? -11.071 -3.390 4.049 1.00 96.88 86 ALA A O 1
ATOM 671 N N . PHE A 1 87 ? -11.424 -1.948 2.373 1.00 97.19 87 PHE A N 1
ATOM 672 C CA . PHE A 1 87 ? -10.863 -2.803 1.329 1.00 97.19 87 PHE A CA 1
ATOM 673 C C . PHE A 1 87 ? -10.484 -1.982 0.098 1.00 97.19 87 PHE A C 1
ATOM 675 O O . PHE A 1 87 ? -10.882 -0.826 -0.064 1.00 97.19 87 PHE A O 1
ATOM 682 N N . PHE A 1 88 ? -9.764 -2.620 -0.818 1.00 96.69 88 PHE A N 1
ATOM 683 C CA . PHE A 1 88 ? -9.574 -2.123 -2.170 1.00 96.69 88 PHE A CA 1
ATOM 684 C C . PHE A 1 88 ? -9.730 -3.297 -3.139 1.00 96.69 88 PHE A C 1
ATOM 686 O O . PHE A 1 88 ? -9.049 -4.310 -2.995 1.00 96.69 88 PHE A O 1
ATOM 693 N N . LYS A 1 89 ? -10.662 -3.196 -4.096 1.00 95.81 89 LYS A N 1
ATOM 694 C CA . LYS A 1 89 ? -10.847 -4.229 -5.126 1.00 95.81 89 LYS A CA 1
ATOM 695 C C . LYS A 1 89 ? -9.566 -4.461 -5.924 1.00 95.81 89 LYS A C 1
ATOM 697 O O . LYS A 1 89 ? -8.731 -3.566 -6.043 1.00 95.81 89 LYS A O 1
ATOM 702 N N . ALA A 1 90 ? -9.447 -5.655 -6.503 1.00 94.69 90 ALA A N 1
ATOM 703 C CA . ALA A 1 90 ? -8.337 -6.018 -7.375 1.00 94.69 90 ALA A CA 1
ATOM 704 C C . ALA A 1 90 ? -8.138 -4.963 -8.475 1.00 94.69 90 ALA A C 1
ATOM 706 O O . ALA A 1 90 ? -9.066 -4.627 -9.212 1.00 94.69 90 ALA A O 1
ATOM 707 N N . HIS A 1 91 ? -6.922 -4.434 -8.567 1.00 92.62 91 HIS A N 1
ATOM 708 C CA . HIS A 1 91 ? -6.558 -3.370 -9.493 1.00 92.62 91 HIS A CA 1
ATOM 709 C C . HIS A 1 91 ? -5.087 -3.496 -9.893 1.00 92.62 91 HIS A C 1
ATOM 711 O O . HIS A 1 91 ? -4.334 -4.298 -9.341 1.00 92.62 91 HIS A O 1
ATOM 717 N N . LYS A 1 92 ? -4.686 -2.694 -10.880 1.00 90.00 92 LYS A N 1
ATOM 718 C CA . LYS A 1 92 ? -3.281 -2.460 -11.206 1.00 90.00 92 LYS A CA 1
ATOM 719 C C . LYS A 1 92 ? -2.931 -1.040 -10.801 1.00 90.00 92 LYS A C 1
ATOM 721 O O . LYS A 1 92 ? -3.678 -0.115 -11.128 1.00 90.00 92 LYS A O 1
ATOM 726 N N . ASP A 1 93 ? -1.802 -0.880 -10.126 1.00 87.69 93 ASP A N 1
ATOM 727 C CA . ASP A 1 93 ? -1.261 0.443 -9.847 1.00 87.69 93 ASP A CA 1
ATOM 728 C C . ASP A 1 93 ? -0.985 1.186 -11.156 1.00 87.69 93 ASP A C 1
ATOM 730 O O . ASP A 1 93 ? -0.540 0.608 -12.150 1.00 87.69 93 ASP A O 1
ATOM 734 N N . THR A 1 94 ? -1.265 2.487 -11.155 1.00 85.25 94 THR A N 1
ATOM 735 C CA . THR A 1 94 ? -0.889 3.374 -12.258 1.00 85.25 94 THR A CA 1
ATOM 736 C C . THR A 1 94 ? 0.551 3.833 -12.036 1.00 85.25 94 THR A C 1
ATOM 738 O O . THR A 1 94 ? 0.794 4.484 -11.012 1.00 85.25 94 THR A O 1
ATOM 741 N N . PRO A 1 95 ? 1.490 3.545 -12.959 1.00 88.06 95 PRO A N 1
ATOM 742 C CA . PRO A 1 95 ? 2.857 4.042 -12.861 1.00 88.06 95 PRO A CA 1
ATOM 743 C C . PRO A 1 95 ? 2.895 5.562 -12.685 1.00 88.06 95 PRO A C 1
ATOM 745 O O . PRO A 1 95 ? 2.092 6.284 -13.276 1.00 88.06 95 PRO A O 1
ATOM 748 N N . ARG A 1 96 ? 3.822 6.050 -11.857 1.00 87.56 96 ARG A N 1
ATOM 749 C CA . ARG A 1 96 ? 3.984 7.487 -11.566 1.00 87.56 96 ARG A CA 1
ATOM 750 C C . ARG A 1 96 ? 5.174 8.133 -12.269 1.00 87.56 96 ARG A C 1
ATOM 752 O O . ARG A 1 96 ? 5.267 9.353 -12.301 1.00 87.56 96 ARG A O 1
ATOM 759 N N . ALA A 1 97 ? 6.049 7.320 -12.844 1.00 90.31 97 ALA A N 1
ATOM 760 C CA . ALA A 1 97 ? 7.189 7.748 -13.635 1.00 90.31 97 ALA A CA 1
ATOM 761 C C . ALA A 1 97 ? 7.496 6.680 -14.691 1.00 90.31 97 ALA A C 1
ATOM 763 O O . ALA A 1 97 ? 7.200 5.502 -14.482 1.00 90.31 97 ALA A O 1
ATOM 764 N N . GLU A 1 98 ? 8.116 7.072 -15.804 1.00 91.00 98 GLU A N 1
ATOM 765 C CA . GLU A 1 98 ? 8.474 6.152 -16.899 1.00 91.00 98 GLU A CA 1
ATOM 766 C C . GLU A 1 98 ? 9.446 5.048 -16.460 1.00 91.00 98 GLU A C 1
ATOM 768 O O . GLU A 1 98 ? 9.464 3.959 -17.024 1.00 91.00 98 GLU A O 1
ATOM 773 N N . ASN A 1 99 ? 10.242 5.315 -15.425 1.00 90.75 99 ASN A N 1
ATOM 774 C CA . ASN A 1 99 ? 11.202 4.382 -14.846 1.00 90.75 99 ASN A CA 1
ATOM 775 C C . ASN A 1 99 ? 10.665 3.634 -13.611 1.00 90.75 99 ASN A C 1
ATOM 777 O O . ASN A 1 99 ? 11.444 2.973 -12.921 1.00 90.75 99 ASN A O 1
ATOM 781 N N . MET A 1 100 ? 9.368 3.743 -13.299 1.00 91.81 100 MET A N 1
ATOM 782 C CA . MET A 1 100 ? 8.746 2.974 -12.222 1.00 91.81 100 MET A CA 1
ATOM 783 C C . MET A 1 100 ? 8.519 1.531 -12.682 1.00 91.81 100 MET A C 1
ATOM 785 O O . MET A 1 100 ? 7.770 1.286 -13.622 1.00 91.81 100 MET A O 1
ATOM 789 N N . PHE A 1 101 ? 9.125 0.574 -11.979 1.00 90.00 101 PHE A N 1
ATOM 790 C CA . PHE A 1 101 ? 8.988 -0.855 -12.283 1.00 90.00 101 PHE A CA 1
ATOM 791 C C . PHE A 1 101 ? 8.214 -1.643 -11.214 1.00 90.00 101 PHE A C 1
ATOM 793 O O . PHE A 1 101 ? 7.890 -2.809 -11.427 1.00 90.00 101 PHE A O 1
ATOM 800 N N . GLY A 1 102 ? 7.892 -1.033 -10.069 1.00 91.19 102 GLY A N 1
ATOM 801 C CA . GLY A 1 102 ? 7.158 -1.704 -9.001 1.00 91.19 102 GLY A CA 1
ATOM 802 C C . GLY A 1 102 ? 6.777 -0.787 -7.843 1.00 91.19 102 GLY A C 1
ATOM 803 O O . GLY A 1 102 ? 7.198 0.368 -7.782 1.00 91.19 102 GLY A O 1
ATOM 804 N N . SER A 1 103 ? 5.986 -1.339 -6.924 1.00 92.00 103 SER A N 1
ATOM 805 C CA . SER A 1 103 ? 5.521 -0.685 -5.698 1.00 92.00 103 SER A CA 1
ATOM 806 C C . SER A 1 103 ? 6.162 -1.352 -4.479 1.00 92.00 103 SER A C 1
ATOM 808 O O . SER A 1 103 ? 6.169 -2.578 -4.374 1.00 92.00 103 SER A O 1
ATOM 810 N N . LEU A 1 104 ? 6.671 -0.554 -3.536 1.00 91.88 104 LEU A N 1
ATOM 811 C CA . LEU A 1 104 ? 7.126 -1.029 -2.228 1.00 91.88 104 LEU A CA 1
ATOM 812 C C . LEU A 1 104 ? 6.048 -0.729 -1.183 1.00 91.88 104 LEU A C 1
ATOM 814 O O . LEU A 1 104 ? 5.748 0.433 -0.918 1.00 91.88 104 LEU A O 1
ATOM 818 N N . VAL A 1 105 ? 5.487 -1.775 -0.577 1.00 93.81 105 VAL A N 1
ATOM 819 C CA . VAL A 1 105 ? 4.486 -1.653 0.491 1.00 93.81 105 VAL A CA 1
ATOM 820 C C . VAL A 1 105 ? 5.152 -1.939 1.831 1.00 93.81 105 VAL A C 1
ATOM 822 O O . VAL A 1 105 ? 5.713 -3.013 2.033 1.00 93.81 105 VAL A O 1
ATOM 825 N N . VAL A 1 106 ? 5.076 -0.982 2.756 1.00 92.31 106 VAL A N 1
ATOM 826 C CA . VAL A 1 106 ? 5.546 -1.147 4.136 1.00 92.31 106 VAL A CA 1
ATOM 827 C C . VAL A 1 106 ? 4.337 -1.192 5.059 1.00 92.31 106 VAL A C 1
ATOM 829 O O . VAL A 1 106 ? 3.528 -0.265 5.069 1.00 92.31 106 VAL A O 1
ATOM 832 N N . VAL A 1 107 ? 4.221 -2.264 5.842 1.00 92.81 107 VAL A N 1
ATOM 833 C CA . VAL A 1 107 ? 3.158 -2.424 6.838 1.00 92.81 107 VAL A CA 1
ATOM 834 C C . VAL A 1 107 ? 3.725 -2.124 8.220 1.00 92.81 107 VAL A C 1
ATOM 836 O O . VAL A 1 107 ? 4.660 -2.784 8.674 1.00 92.81 107 VAL A O 1
ATOM 839 N N . TYR A 1 108 ? 3.160 -1.122 8.892 1.00 90.44 108 TYR A N 1
ATOM 840 C CA . TYR A 1 108 ? 3.522 -0.812 10.271 1.00 90.44 108 TYR A CA 1
ATOM 841 C C . TYR A 1 108 ? 3.020 -1.911 11.219 1.00 90.44 108 TYR A C 1
ATOM 843 O O . TYR A 1 108 ? 1.967 -2.497 10.969 1.00 90.44 108 TYR A O 1
ATOM 851 N N . PRO A 1 109 ? 3.740 -2.201 12.319 1.00 88.56 109 PRO A N 1
ATOM 852 C CA . PRO A 1 109 ? 3.415 -3.294 13.232 1.00 88.56 109 PRO A CA 1
ATOM 853 C C . PRO A 1 109 ? 2.239 -2.942 14.160 1.00 88.56 109 PRO A C 1
ATOM 855 O O . PRO A 1 109 ? 2.390 -2.837 15.381 1.00 88.56 109 PRO A O 1
ATOM 858 N N . THR A 1 110 ? 1.063 -2.740 13.576 1.00 89.38 110 THR A N 1
ATOM 859 C CA . THR A 1 110 ? -0.206 -2.516 14.269 1.00 89.38 110 THR A CA 1
ATOM 860 C C . THR A 1 110 ? -0.972 -3.838 14.330 1.00 89.38 110 THR A C 1
ATOM 862 O O . THR A 1 110 ? -1.143 -4.478 13.295 1.00 89.38 110 THR A O 1
ATOM 865 N N . PRO A 1 111 ? -1.410 -4.315 15.506 1.00 89.25 111 PRO A N 1
ATOM 866 C CA . PRO A 1 111 ? -2.270 -5.495 15.577 1.00 89.25 111 PRO A CA 1
ATOM 867 C C . PRO A 1 111 ? -3.560 -5.280 14.774 1.00 89.25 111 PRO A C 1
ATOM 869 O O . PRO A 1 111 ? -4.222 -4.259 14.938 1.00 89.25 111 PRO A O 1
ATOM 872 N N . HIS A 1 112 ? -3.900 -6.223 13.899 1.00 91.88 112 HIS A N 1
ATOM 873 C CA . HIS A 1 112 ? -5.123 -6.202 13.096 1.00 91.88 112 HIS A CA 1
ATOM 874 C C . HIS A 1 112 ? -5.503 -7.621 12.657 1.00 91.88 112 HIS A C 1
ATOM 876 O O . HIS A 1 112 ? -4.662 -8.520 12.649 1.00 91.88 112 HIS A O 1
ATOM 882 N N . GLU A 1 113 ? -6.766 -7.802 12.272 1.00 94.25 113 GLU A N 1
ATOM 883 C CA . GLU A 1 113 ? -7.286 -9.029 11.666 1.00 94.25 113 GLU A CA 1
ATOM 884 C C . GLU A 1 113 ? -7.713 -8.752 10.217 1.00 94.25 113 GLU A C 1
ATOM 886 O O . GLU A 1 113 ? -8.341 -7.730 9.930 1.00 94.25 113 GLU A O 1
ATOM 891 N N . GLY A 1 114 ? -7.367 -9.660 9.301 1.00 94.44 114 GLY A N 1
ATOM 892 C CA . GLY A 1 114 ? -7.609 -9.491 7.869 1.00 94.44 114 GLY A CA 1
ATOM 893 C C . GLY A 1 114 ? -6.629 -8.513 7.214 1.00 94.44 114 GLY A C 1
ATOM 894 O O . GLY A 1 114 ? -5.479 -8.400 7.626 1.00 94.44 114 GLY A O 1
ATOM 895 N N . GLY A 1 115 ? -7.073 -7.820 6.160 1.00 94.38 115 GLY A N 1
ATOM 896 C CA . GLY A 1 115 ? -6.240 -6.836 5.452 1.00 94.38 115 GLY A CA 1
ATOM 897 C C . GLY A 1 115 ? -5.093 -7.440 4.633 1.00 94.38 115 GLY A C 1
ATOM 898 O O . GLY A 1 115 ? -4.126 -6.742 4.336 1.00 94.38 115 GLY A O 1
ATOM 899 N N . ALA A 1 116 ? -5.186 -8.724 4.275 1.00 96.38 116 ALA A N 1
ATOM 900 C CA . ALA A 1 116 ? -4.159 -9.404 3.498 1.00 96.38 116 ALA A CA 1
ATOM 901 C C . ALA A 1 116 ? -3.956 -8.756 2.117 1.00 96.38 116 ALA A C 1
ATOM 903 O O . ALA A 1 116 ? -4.912 -8.401 1.421 1.00 96.38 116 ALA A O 1
ATOM 904 N N . LEU A 1 117 ? -2.693 -8.636 1.708 1.00 96.50 117 LEU A N 1
ATOM 905 C CA . LEU A 1 117 ? -2.315 -8.229 0.362 1.00 96.50 117 LEU A CA 1
ATOM 906 C C . LEU A 1 117 ? -2.353 -9.456 -0.550 1.00 96.50 117 LEU A C 1
ATOM 908 O O . LEU A 1 117 ? -1.553 -10.377 -0.390 1.00 96.50 117 LEU A O 1
ATOM 912 N N . ILE A 1 118 ? -3.262 -9.439 -1.521 1.00 96.94 118 ILE A N 1
ATOM 913 C CA . ILE A 1 118 ? -3.390 -10.494 -2.525 1.00 96.94 118 ILE A CA 1
ATOM 914 C C . ILE A 1 118 ? -2.734 -10.031 -3.826 1.00 96.94 118 ILE A C 1
ATOM 916 O O . ILE A 1 118 ? -3.159 -9.047 -4.435 1.00 96.94 118 ILE A O 1
ATOM 920 N N . LEU A 1 119 ? -1.692 -10.741 -4.257 1.00 95.44 119 LEU A N 1
ATOM 921 C CA . LEU A 1 119 ? -1.022 -10.520 -5.533 1.00 95.44 119 LEU A CA 1
ATOM 922 C C . LEU A 1 119 ? -1.516 -11.557 -6.543 1.00 95.44 119 LEU A C 1
ATOM 924 O O . LEU A 1 119 ? -1.318 -12.753 -6.349 1.00 95.44 119 LEU A O 1
ATOM 928 N N . CYS A 1 120 ? -2.103 -11.108 -7.652 1.00 95.81 120 CYS A N 1
ATOM 929 C CA . CYS A 1 120 ? -2.540 -11.984 -8.739 1.00 95.81 120 CYS A CA 1
ATOM 930 C C . CYS A 1 120 ? -1.703 -11.731 -10.001 1.00 95.81 120 CYS A C 1
ATOM 932 O O . CYS A 1 120 ? -1.696 -10.621 -10.539 1.00 95.81 120 CYS A O 1
ATOM 934 N N . HIS A 1 121 ? -1.036 -12.758 -10.532 1.00 93.75 121 HIS A N 1
ATOM 935 C CA . HIS A 1 121 ? -0.276 -12.655 -11.782 1.00 93.75 121 HIS A CA 1
ATOM 936 C C . HIS A 1 121 ? -0.362 -13.944 -12.604 1.00 93.75 121 HIS A C 1
ATOM 938 O O . HIS A 1 121 ? -0.075 -15.028 -12.108 1.00 93.75 121 HIS A O 1
ATOM 944 N N . ARG A 1 122 ? -0.734 -13.827 -13.890 1.00 94.56 122 ARG A N 1
ATOM 945 C CA . ARG A 1 122 ? -0.843 -14.959 -14.840 1.00 94.56 122 ARG A CA 1
ATOM 946 C C . ARG A 1 122 ? -1.647 -16.150 -14.282 1.00 94.56 122 ARG A C 1
ATOM 948 O O . ARG A 1 122 ? -1.229 -17.297 -14.400 1.00 94.56 122 ARG A O 1
ATOM 955 N N . GLY A 1 123 ? -2.788 -15.862 -13.652 1.00 93.75 123 GLY A N 1
ATOM 956 C CA . GLY A 1 123 ? -3.681 -16.875 -13.075 1.00 93.75 123 GLY A CA 1
ATOM 957 C C . GLY A 1 123 ? -3.179 -17.523 -11.780 1.00 93.75 123 GLY A C 1
ATOM 958 O O . GLY A 1 123 ? -3.823 -18.439 -11.283 1.00 93.75 123 GLY A O 1
ATOM 959 N N . LYS A 1 124 ? -2.047 -17.066 -11.235 1.00 97.19 124 LYS A N 1
ATOM 960 C CA . LYS A 1 124 ? -1.543 -17.460 -9.918 1.00 97.19 124 LYS A CA 1
ATOM 961 C C . LYS A 1 124 ? -1.843 -16.373 -8.895 1.00 97.19 124 LYS A C 1
ATOM 963 O O . LYS A 1 124 ? -1.865 -15.190 -9.243 1.00 97.19 124 LYS A O 1
ATOM 968 N N . GLU A 1 125 ? -2.033 -16.796 -7.655 1.00 97.19 125 GLU A N 1
ATOM 969 C CA . GLU A 1 125 ? -2.339 -15.939 -6.518 1.00 97.19 125 GLU A CA 1
ATOM 970 C C . GLU A 1 125 ? -1.342 -16.191 -5.385 1.00 97.19 125 GLU A C 1
ATOM 972 O O . GLU A 1 125 ? -0.970 -17.337 -5.120 1.00 97.19 125 GLU A O 1
ATOM 977 N N . TRP A 1 126 ? -0.905 -15.114 -4.740 1.00 97.06 126 TRP A N 1
ATOM 978 C CA . TRP A 1 126 ? -0.067 -15.138 -3.548 1.00 97.06 126 TRP A CA 1
ATOM 979 C C . TRP A 1 126 ? -0.684 -14.227 -2.491 1.00 97.06 126 TRP A C 1
ATOM 981 O O . TRP A 1 126 ? -1.014 -13.078 -2.781 1.00 97.06 126 TRP A O 1
ATOM 991 N N . GLU A 1 127 ? -0.808 -14.731 -1.268 1.00 96.88 127 GLU A N 1
ATOM 992 C CA . GLU A 1 127 ? -1.323 -13.988 -0.119 1.00 96.88 127 GLU A CA 1
ATOM 993 C C . GLU A 1 127 ? -0.170 -13.577 0.800 1.00 96.88 127 GLU A C 1
ATOM 995 O O . GLU A 1 127 ? 0.664 -14.401 1.185 1.00 96.88 127 GLU A O 1
ATOM 1000 N N . PHE A 1 128 ? -0.151 -12.304 1.186 1.00 96.00 128 PHE A N 1
ATOM 1001 C CA . PHE A 1 128 ? 0.664 -11.792 2.279 1.00 96.00 128 PHE A CA 1
ATOM 1002 C C . PHE A 1 128 ? -0.249 -11.211 3.363 1.00 96.00 128 PHE A C 1
ATOM 1004 O O . PHE A 1 128 ? -0.775 -10.106 3.229 1.00 96.00 128 PHE A O 1
ATOM 1011 N N . ASP A 1 129 ? -0.440 -11.964 4.447 1.00 95.62 129 ASP A N 1
ATOM 1012 C CA . ASP A 1 129 ? -1.281 -11.574 5.581 1.00 95.62 129 ASP A CA 1
ATOM 1013 C C . ASP A 1 129 ? -0.422 -11.037 6.735 1.00 95.62 129 ASP A C 1
ATOM 1015 O O . ASP A 1 129 ? 0.109 -11.782 7.567 1.00 95.62 129 ASP A O 1
ATOM 1019 N N . SER A 1 130 ? -0.272 -9.712 6.779 1.00 94.00 130 SER A N 1
ATOM 1020 C CA . SER A 1 130 ? 0.469 -9.035 7.843 1.00 94.00 130 SER A CA 1
ATOM 1021 C C . SER A 1 130 ? -0.179 -9.184 9.215 1.00 94.00 130 SER A C 1
ATOM 1023 O O . SER A 1 130 ? 0.547 -9.213 10.209 1.00 94.00 130 SER A O 1
ATOM 1025 N N . GLY A 1 131 ? -1.506 -9.306 9.291 1.00 93.31 131 GLY A N 1
ATOM 1026 C CA . GLY A 1 131 ? -2.233 -9.456 10.550 1.00 93.31 131 GLY A CA 1
ATOM 1027 C C . GLY A 1 131 ? -1.846 -10.755 11.249 1.00 93.31 131 GLY A C 1
ATOM 1028 O O . GLY A 1 131 ? -1.413 -10.740 12.405 1.00 93.31 131 GLY A O 1
ATOM 1029 N N . LYS A 1 132 ? -1.865 -11.873 10.508 1.00 94.06 132 LYS A N 1
ATOM 1030 C CA . LYS A 1 132 ? -1.404 -13.184 11.002 1.00 94.06 132 LYS A CA 1
ATOM 1031 C C . LYS A 1 132 ? 0.071 -13.162 11.409 1.00 94.06 132 LYS A C 1
ATOM 1033 O O . LYS A 1 132 ? 0.423 -13.665 12.479 1.00 94.06 132 LYS A O 1
ATOM 1038 N N . ILE A 1 133 ? 0.939 -12.561 10.589 1.00 92.62 133 ILE A N 1
ATOM 1039 C CA . ILE A 1 133 ? 2.381 -12.478 10.881 1.00 92.62 133 ILE A CA 1
ATOM 1040 C C . ILE A 1 133 ? 2.626 -11.692 12.175 1.00 92.62 133 ILE A C 1
ATOM 1042 O O . ILE A 1 133 ? 3.375 -12.149 13.040 1.00 92.62 133 ILE A O 1
ATOM 1046 N N . LEU A 1 134 ? 1.981 -10.535 12.341 1.00 89.88 134 LEU A N 1
ATOM 1047 C CA . LEU A 1 134 ? 2.137 -9.691 13.527 1.00 89.88 134 LEU A CA 1
ATOM 1048 C C . LEU A 1 134 ? 1.549 -10.337 14.785 1.00 89.88 134 LEU A C 1
ATOM 1050 O O . LEU A 1 134 ? 2.157 -10.221 15.848 1.00 89.88 134 LEU A O 1
ATOM 1054 N N . ALA A 1 135 ? 0.423 -11.049 14.672 1.00 87.88 135 ALA A N 1
ATOM 1055 C CA . ALA A 1 135 ? -0.173 -11.791 15.784 1.00 87.88 135 ALA A CA 1
ATOM 1056 C C . ALA A 1 135 ? 0.736 -12.928 16.288 1.00 87.88 135 ALA A C 1
ATOM 1058 O O . ALA A 1 135 ? 0.776 -13.203 17.485 1.00 87.88 135 ALA A O 1
ATOM 1059 N N . SER A 1 136 ? 1.503 -13.559 15.391 1.00 82.12 136 SER A N 1
ATOM 1060 C CA . SER A 1 136 ? 2.438 -14.641 15.740 1.00 82.12 136 SER A CA 1
ATOM 1061 C C . SER A 1 136 ? 3.741 -14.167 16.402 1.00 82.12 136 SER A C 1
ATOM 1063 O O . SER A 1 136 ? 4.498 -14.980 16.934 1.00 82.12 136 SER A O 1
ATOM 1065 N N . ARG A 1 137 ? 4.024 -12.856 16.390 1.00 73.81 137 ARG A N 1
ATOM 1066 C CA . ARG A 1 137 ? 5.254 -12.283 16.952 1.00 73.81 137 ARG A CA 1
ATOM 1067 C C . ARG A 1 137 ? 5.068 -11.890 18.419 1.00 73.81 137 ARG A C 1
ATOM 1069 O O . ARG A 1 137 ? 4.344 -10.953 18.746 1.00 73.81 137 ARG A O 1
ATOM 1076 N N . THR A 1 138 ? 5.804 -12.560 19.303 1.00 58.03 138 THR A N 1
ATOM 1077 C CA . THR A 1 138 ? 5.802 -12.322 20.758 1.00 58.03 138 THR A CA 1
ATOM 1078 C C . THR A 1 138 ? 6.676 -11.146 21.217 1.00 58.03 138 THR A C 1
ATOM 1080 O O . THR A 1 138 ? 6.482 -10.667 22.332 1.00 58.03 138 THR A O 1
ATOM 1083 N N . SER A 1 139 ? 7.558 -10.609 20.362 1.00 53.56 139 SER A N 1
ATOM 1084 C CA . SER A 1 139 ? 8.441 -9.471 20.684 1.00 53.56 139 SER A CA 1
ATOM 1085 C C . SER A 1 139 ? 8.573 -8.491 19.506 1.00 53.56 139 SER A C 1
ATOM 1087 O O . SER A 1 139 ? 8.552 -8.937 18.355 1.00 53.56 139 SER A O 1
ATOM 1089 N N . PRO A 1 140 ? 8.719 -7.169 19.742 1.00 55.62 140 PRO A N 1
ATOM 1090 C CA . PRO A 1 140 ? 9.090 -6.225 18.689 1.00 55.62 140 PRO A CA 1
ATOM 1091 C C . PRO A 1 140 ? 10.544 -6.472 18.255 1.00 55.62 140 PRO A C 1
ATOM 1093 O O . PRO A 1 140 ? 11.403 -6.671 19.112 1.00 55.62 140 PRO A O 1
ATOM 1096 N N . THR A 1 141 ? 10.801 -6.467 16.947 1.00 50.19 141 THR A N 1
ATOM 1097 C CA . THR A 1 141 ? 12.148 -6.304 16.368 1.00 50.19 141 THR A CA 1
ATOM 1098 C C . THR A 1 141 ? 12.569 -4.850 16.404 1.00 50.19 141 THR A C 1
ATOM 1100 O O . THR A 1 141 ? 11.694 -4.019 16.063 1.00 50.19 141 THR A O 1
#

Organism: NCBI:txid1314782

pLDDT: mean 90.22, std 8.04, range [50.19, 97.56]

Sequence (141 aa):
KATDDDLKALAQTCTPATFGRHNEDVLDESYRKAGKLDTSDFSVNFVPLHSEDLARVLRESLLEGHDTSRSIKAELYKLNIYGPGAFFKAHKDTPRAENMFGSLVVVYPTPHEGGALILCHRGKEWEFDSGKILASRTSPT

Foldseek 3Di:
DDDPVNLVVVQVPFDFAFDDDPNDTDDDQVAFGWTKDFPVGDDDPDFPPVPVVVQLCCLVPPPDDPSSPPGDGDDDGMDIGADPPGDHPDDDDDDPDPPDDDDDDDDDLDADDDPWDWDDDPNDIDTDDSNVVSVPDPDDD